Protein AF-A0A0F2PRA9-F1 (afdb_monomer)

Foldseek 3Di:
DPPPVVVVLVVDDPQVVQQPDDDSEDEDDDDDEDLPDDPDPPHDYHDDCPPPVVQVVLPDAQNCLQVLQVVVVVDSHFYEGEDNPQAVVSQSVSCVVVSGVHYDDPQNCLQPVCRVVCVSVVNNVPRRTAPPPCQQVCVVVVHPFGHGPNCRVSPDPD

Secondary structure (DSSP, 8-state):
----HHHHHTTSPPHHHHSTTS---EE----EE-SS--SSTTPPEE---TT-HHHHHHTSSSTTHHHHHHHHTT-SS-EEE-SS--SHHHHHHHHHTTS-SEE--HHHHHH-TTHHHHHHTT-GGG--------TT-HHHHT-SS---SS-GGG----

Radius of gyration: 17.42 Å; Cα contacts (8 Å, |Δi|>4): 206; chains: 1; bounding box: 39×42×47 Å

Structure (mmCIF, N/CA/C/O backbone):
data_AF-A0A0F2PRA9-F1
#
_entry.id   AF-A0A0F2PRA9-F1
#
loop_
_atom_site.group_PDB
_atom_site.id
_atom_site.type_symbol
_atom_site.label_atom_id
_atom_site.label_alt_id
_atom_site.label_comp_id
_atom_site.label_asym_id
_atom_site.label_entity_id
_atom_site.label_seq_id
_atom_site.pdbx_PDB_ins_code
_atom_site.Cartn_x
_atom_site.Cartn_y
_atom_site.Cartn_z
_atom_site.occupancy
_atom_site.B_iso_or_equiv
_atom_site.auth_seq_id
_atom_site.auth_comp_id
_atom_site.auth_asym_id
_atom_site.auth_atom_id
_atom_site.pdbx_PDB_model_num
ATOM 1 N N . MET A 1 1 ? 12.052 9.088 23.852 1.00 40.69 1 MET A N 1
ATOM 2 C CA . MET A 1 1 ? 11.730 7.746 23.321 1.00 40.69 1 MET A CA 1
ATOM 3 C C . MET A 1 1 ? 10.346 7.819 22.708 1.00 40.69 1 MET A C 1
ATOM 5 O O . MET A 1 1 ? 9.426 8.188 23.426 1.00 40.69 1 MET A O 1
ATOM 9 N N . ARG A 1 2 ? 10.198 7.575 21.400 1.00 43.38 2 ARG A N 1
ATOM 10 C CA . ARG A 1 2 ? 8.864 7.426 20.796 1.00 43.38 2 ARG A CA 1
ATOM 11 C C . ARG A 1 2 ? 8.276 6.102 21.315 1.00 43.38 2 ARG A C 1
ATOM 13 O O . ARG A 1 2 ? 9.038 5.135 21.369 1.00 43.38 2 ARG A O 1
ATOM 20 N N . PRO A 1 3 ? 7.006 6.039 21.741 1.00 49.03 3 PRO A N 1
ATOM 21 C CA . PRO A 1 3 ? 6.374 4.761 22.042 1.00 49.03 3 PRO A CA 1
ATOM 22 C C . PRO A 1 3 ? 6.442 3.869 20.795 1.00 49.03 3 PRO A C 1
ATOM 24 O O . PRO A 1 3 ? 6.212 4.339 19.682 1.00 49.03 3 PRO A O 1
ATOM 27 N N . ASN A 1 4 ? 6.843 2.608 20.970 1.00 52.94 4 ASN A N 1
ATOM 28 C CA . ASN A 1 4 ? 6.998 1.666 19.866 1.00 52.94 4 ASN A CA 1
ATOM 29 C C . ASN A 1 4 ? 5.610 1.182 19.412 1.00 52.94 4 ASN A C 1
ATOM 31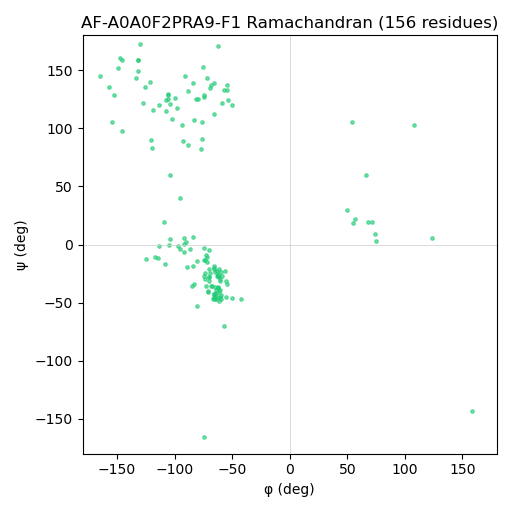 O O . ASN A 1 4 ? 5.085 0.202 19.943 1.00 52.94 4 ASN A O 1
ATOM 35 N N . LEU A 1 5 ? 5.020 1.897 18.450 1.00 54.09 5 LEU A N 1
ATOM 36 C CA . LEU A 1 5 ? 3.711 1.622 17.843 1.00 54.09 5 LEU A CA 1
ATOM 37 C C . LEU A 1 5 ? 3.607 0.213 17.238 1.00 54.09 5 LEU A C 1
ATOM 39 O O . LEU A 1 5 ? 2.508 -0.330 17.179 1.00 54.09 5 LEU A O 1
ATOM 43 N N . LEU A 1 6 ? 4.726 -0.433 16.878 1.00 53.47 6 LEU A N 1
ATOM 44 C CA . LEU A 1 6 ? 4.720 -1.832 16.431 1.00 53.47 6 LEU A CA 1
ATOM 45 C C . LEU A 1 6 ? 4.219 -2.775 17.532 1.00 53.47 6 LEU A C 1
ATOM 47 O O . LEU A 1 6 ? 3.486 -3.720 17.259 1.00 53.47 6 LEU A O 1
ATOM 51 N N . THR A 1 7 ? 4.556 -2.496 18.791 1.00 55.19 7 THR A N 1
ATOM 52 C CA . THR A 1 7 ? 4.075 -3.283 19.938 1.00 55.19 7 THR A CA 1
ATOM 53 C C . THR A 1 7 ? 2.571 -3.108 20.170 1.00 55.19 7 THR A C 1
ATOM 55 O O . THR A 1 7 ? 1.899 -4.073 20.519 1.00 55.19 7 THR A O 1
ATOM 58 N N . GLU A 1 8 ? 2.025 -1.908 19.936 1.00 55.78 8 GLU A N 1
ATOM 59 C CA . GLU A 1 8 ? 0.572 -1.655 19.972 1.00 55.78 8 GLU A CA 1
ATOM 60 C C . GLU A 1 8 ? -0.157 -2.214 18.742 1.00 55.78 8 GLU A C 1
ATOM 62 O O . GLU A 1 8 ? -1.330 -2.571 18.813 1.00 55.78 8 GLU A O 1
ATOM 67 N N . PHE A 1 9 ? 0.521 -2.327 17.600 1.00 56.88 9 PHE A N 1
ATOM 68 C CA . PHE A 1 9 ? -0.047 -2.943 16.407 1.00 56.88 9 PHE A CA 1
ATOM 69 C C . PHE A 1 9 ? -0.338 -4.433 16.631 1.00 56.88 9 PHE A C 1
ATOM 71 O O . PHE A 1 9 ? -1.423 -4.903 16.291 1.00 56.88 9 PHE A O 1
ATOM 78 N N . PHE A 1 10 ? 0.583 -5.166 17.267 1.00 54.91 10 PHE A N 1
ATOM 79 C CA . PHE A 1 10 ? 0.404 -6.595 17.560 1.00 54.91 10 PHE A CA 1
ATOM 80 C C . PHE A 1 10 ? -0.630 -6.900 18.657 1.00 54.91 10 PHE A C 1
ATOM 82 O O . PHE A 1 10 ? -0.999 -8.061 18.817 1.00 54.91 10 PHE A O 1
ATOM 89 N N . SER A 1 11 ? -1.113 -5.902 19.407 1.00 57.31 11 SER A N 1
ATOM 90 C CA . SER A 1 11 ? -2.146 -6.094 20.437 1.00 57.31 11 SER A CA 1
ATOM 91 C C . SER A 1 11 ? -3.580 -5.898 19.926 1.00 57.31 11 SER A C 1
ATOM 93 O O . SER A 1 11 ? -4.534 -6.175 20.655 1.00 57.31 11 SER A O 1
ATOM 95 N N . ARG A 1 12 ? -3.759 -5.448 18.675 1.00 61.31 12 ARG A N 1
ATOM 96 C CA . ARG A 1 12 ? -5.074 -5.323 18.031 1.00 61.31 12 ARG A CA 1
ATOM 97 C C . ARG A 1 12 ? -5.624 -6.691 17.608 1.00 61.31 12 ARG A C 1
ATOM 99 O O . ARG A 1 12 ? -4.840 -7.592 17.306 1.00 61.31 12 ARG A O 1
ATOM 106 N N . PRO A 1 13 ? -6.960 -6.861 17.534 1.00 64.38 13 PRO A N 1
ATOM 107 C CA . PRO A 1 13 ? -7.548 -8.059 16.948 1.00 64.38 13 PRO A CA 1
ATOM 108 C C . PRO A 1 13 ? -6.975 -8.269 15.543 1.00 64.38 13 PRO A C 1
ATOM 110 O O . PRO A 1 13 ? -7.020 -7.365 14.708 1.00 64.38 13 PRO A O 1
ATOM 113 N N . GLY A 1 14 ? -6.397 -9.446 15.292 1.00 65.50 14 GLY A N 1
ATOM 114 C CA . GLY A 1 14 ? -5.911 -9.808 13.962 1.00 65.50 14 GLY A CA 1
ATOM 115 C C . GLY A 1 14 ? -7.053 -9.863 12.944 1.00 65.50 14 GLY A C 1
ATOM 116 O O . GLY A 1 14 ? -8.226 -9.836 13.313 1.00 65.50 14 GLY A O 1
ATOM 117 N N . TYR A 1 15 ? -6.714 -10.003 11.658 1.00 60.50 15 TYR A N 1
ATOM 118 C CA . TYR A 1 15 ? -7.679 -10.062 10.548 1.00 60.50 15 TYR A CA 1
ATOM 119 C C . TYR A 1 15 ? -8.922 -10.918 10.846 1.00 60.50 15 TYR A C 1
ATOM 121 O O . TYR A 1 15 ? -10.044 -10.465 10.644 1.00 60.50 15 TYR A O 1
ATOM 129 N N . MET A 1 16 ? -8.723 -12.119 11.395 1.00 59.78 16 MET A N 1
ATOM 130 C CA . MET A 1 16 ? -9.816 -13.047 11.699 1.00 59.78 16 MET A CA 1
ATOM 131 C C . MET A 1 16 ? -10.807 -12.498 12.733 1.00 59.78 16 MET A C 1
ATOM 133 O O . MET A 1 16 ? -12.001 -12.701 12.569 1.00 59.78 16 MET A O 1
ATOM 137 N N . GLY A 1 17 ? -10.337 -11.767 13.750 1.00 67.38 17 GLY A N 1
ATOM 138 C CA . GLY A 1 17 ? -11.218 -11.142 14.743 1.00 67.38 17 GLY A CA 1
ATOM 139 C C . GLY A 1 17 ? -11.963 -9.923 14.197 1.00 67.38 17 GLY A C 1
ATOM 140 O O . GLY A 1 17 ? -13.033 -9.582 14.682 1.00 67.38 17 GLY A O 1
ATOM 141 N N . LEU A 1 18 ? -11.420 -9.279 13.164 1.00 63.59 18 LEU A N 1
ATOM 142 C CA . LEU A 1 18 ? -12.056 -8.144 12.501 1.00 63.59 18 LEU A CA 1
ATOM 143 C C . LEU A 1 18 ? -13.088 -8.573 11.434 1.00 63.59 18 LEU A C 1
ATOM 145 O O . LEU A 1 18 ? -13.923 -7.764 11.039 1.00 63.59 18 LEU A O 1
ATOM 149 N N . ALA A 1 19 ? -13.039 -9.824 10.965 1.00 54.53 19 ALA A N 1
ATOM 150 C CA . ALA A 1 19 ? -13.882 -10.359 9.889 1.00 54.53 19 ALA A CA 1
ATOM 151 C C . ALA A 1 19 ? -15.130 -11.134 10.373 1.00 54.53 19 ALA A C 1
ATOM 153 O O . ALA A 1 19 ? -15.908 -11.618 9.546 1.00 54.53 19 ALA A O 1
ATOM 154 N N . GLU A 1 20 ? -15.343 -11.279 11.685 1.00 59.00 20 GLU A N 1
ATOM 155 C CA . GLU A 1 20 ? -16.516 -11.974 12.231 1.00 59.00 20 GLU A CA 1
ATOM 156 C C . GLU A 1 20 ? -17.816 -11.208 11.907 1.00 59.00 20 GLU A C 1
ATOM 158 O O . GLU A 1 20 ? -18.057 -10.124 12.429 1.00 59.00 20 GLU A O 1
ATOM 163 N N . GLY A 1 21 ? -18.676 -11.779 11.048 1.00 54.59 21 GLY A N 1
ATOM 164 C CA . GLY A 1 21 ? -20.037 -11.269 10.803 1.00 54.59 21 GLY A CA 1
ATOM 165 C C . GLY A 1 21 ? -20.418 -10.920 9.356 1.00 54.59 21 GLY A C 1
ATOM 166 O O . GLY A 1 21 ? -21.520 -10.415 9.146 1.00 54.59 21 GLY A O 1
ATOM 167 N N . GLY A 1 22 ? -19.581 -11.185 8.344 1.00 58.78 22 GLY A N 1
ATOM 168 C CA . GLY A 1 22 ? -19.950 -10.930 6.941 1.00 58.78 22 GLY A CA 1
ATOM 169 C C . GLY A 1 22 ? -18.764 -10.783 5.988 1.00 58.78 22 GLY A C 1
ATOM 170 O O . GLY A 1 22 ? -17.775 -11.498 6.119 1.00 58.78 22 GLY A O 1
ATOM 171 N N . CYS A 1 23 ? -18.866 -9.886 4.994 1.00 49.06 23 CYS A N 1
ATOM 172 C CA . CYS A 1 23 ? -17.777 -9.611 4.046 1.00 49.06 23 CYS A CA 1
ATOM 173 C C . CYS A 1 23 ? -16.462 -9.336 4.793 1.00 49.06 23 CYS A C 1
ATOM 175 O O . CYS A 1 23 ? -16.381 -8.393 5.563 1.00 49.06 23 CYS A O 1
ATOM 177 N N . GLY A 1 24 ? -15.416 -10.127 4.557 1.00 59.50 24 GLY A N 1
ATOM 178 C CA . GLY A 1 24 ? -14.214 -10.064 5.395 1.00 59.50 24 GLY A CA 1
ATOM 179 C C . GLY A 1 24 ? -13.358 -8.797 5.243 1.00 59.50 24 GLY A C 1
ATOM 180 O O . GLY A 1 24 ? -12.550 -8.522 6.126 1.00 59.50 24 GLY A O 1
ATOM 181 N N . THR A 1 25 ? -13.459 -8.036 4.138 1.00 61.53 25 THR A N 1
ATOM 182 C CA . THR A 1 25 ? -12.673 -6.800 3.886 1.00 61.53 25 THR A CA 1
ATOM 183 C C . THR A 1 25 ? -13.256 -5.953 2.752 1.00 61.53 25 THR A C 1
ATOM 185 O O . THR A 1 25 ? -13.694 -6.498 1.739 1.00 61.53 25 THR A O 1
ATOM 188 N N . ILE A 1 26 ? -13.168 -4.624 2.874 1.00 63.59 26 ILE A N 1
ATOM 189 C CA . ILE A 1 26 ? -13.349 -3.669 1.769 1.00 63.59 26 ILE A CA 1
ATOM 190 C C . ILE A 1 26 ? -11.982 -3.108 1.349 1.00 63.59 26 ILE A C 1
ATOM 192 O O . ILE A 1 26 ? -11.250 -2.551 2.169 1.00 63.59 26 ILE A O 1
ATOM 196 N N . ILE A 1 27 ? -11.654 -3.232 0.058 1.00 65.06 27 ILE A N 1
ATOM 197 C CA . ILE A 1 27 ? -10.458 -2.645 -0.570 1.00 65.06 27 ILE A CA 1
ATOM 198 C C . ILE A 1 27 ? -10.918 -1.573 -1.557 1.00 65.06 27 ILE A C 1
ATOM 200 O O . ILE A 1 27 ? -11.648 -1.867 -2.503 1.00 65.06 27 ILE A O 1
ATOM 204 N N . THR A 1 28 ? -10.489 -0.329 -1.355 1.00 62.84 28 THR A N 1
ATOM 205 C CA . THR A 1 28 ? -10.868 0.798 -2.218 1.00 62.84 28 THR A CA 1
ATOM 206 C C . THR A 1 28 ? -9.811 1.000 -3.303 1.00 62.84 28 THR A C 1
ATOM 208 O O . THR A 1 28 ? -8.718 1.494 -3.045 1.00 62.84 28 THR A O 1
ATOM 211 N N . GLY A 1 29 ? -10.101 0.566 -4.533 1.00 63.97 29 GLY A N 1
ATOM 212 C CA . GLY A 1 29 ? -9.136 0.561 -5.636 1.00 63.97 29 GLY A CA 1
ATOM 213 C C . GLY A 1 29 ? -9.621 1.281 -6.896 1.00 63.97 29 GLY A C 1
ATOM 214 O O . GLY A 1 29 ? -10.733 1.047 -7.348 1.00 63.97 29 GLY A O 1
ATOM 215 N N . CYS A 1 30 ? -8.721 2.093 -7.460 1.00 58.00 30 CYS A N 1
ATOM 216 C CA . CYS A 1 30 ? -8.708 2.710 -8.794 1.00 58.00 30 CYS A CA 1
ATOM 217 C C . CYS A 1 30 ? -9.942 3.540 -9.214 1.00 58.00 30 CYS A C 1
ATOM 219 O O . CYS A 1 30 ? -10.960 3.011 -9.652 1.00 58.00 30 CYS A O 1
ATOM 221 N N . ALA A 1 31 ? -9.782 4.867 -9.211 1.00 51.69 31 ALA A N 1
ATOM 222 C CA . ALA A 1 31 ? -10.526 5.767 -10.091 1.00 51.69 31 ALA A CA 1
ATOM 223 C C . ALA A 1 31 ? -9.569 6.257 -11.187 1.00 51.69 31 ALA A C 1
ATOM 225 O O . ALA A 1 31 ? -8.466 6.711 -10.881 1.00 51.69 31 ALA A O 1
ATOM 226 N N . VAL A 1 32 ? -9.963 6.136 -12.454 1.00 48.78 32 VAL A N 1
ATOM 227 C CA . VAL A 1 32 ? -9.145 6.588 -13.588 1.00 48.78 32 VAL A CA 1
ATOM 228 C C . VAL A 1 32 ? -9.647 7.936 -14.071 1.00 48.78 32 VAL A C 1
ATOM 230 O O . VAL A 1 32 ? -10.833 8.088 -14.369 1.00 48.78 32 VAL A O 1
ATOM 233 N N . VAL A 1 33 ? -8.723 8.897 -14.137 1.00 52.09 33 VAL A N 1
ATOM 234 C CA . VAL A 1 33 ? -8.958 10.216 -14.722 1.00 52.09 33 VAL A CA 1
ATOM 235 C C . VAL A 1 33 ? -8.335 10.245 -16.105 1.00 52.09 33 VAL A C 1
ATOM 237 O O . VAL A 1 33 ? -7.111 10.235 -16.231 1.00 52.09 33 VAL A O 1
ATOM 240 N N . SER A 1 34 ? -9.161 10.225 -17.142 1.00 51.00 34 SER A N 1
ATOM 241 C CA . SER A 1 34 ? -8.700 10.306 -18.525 1.00 51.00 34 SER A CA 1
ATOM 242 C C . SER A 1 34 ? -9.822 10.827 -19.418 1.00 51.00 34 SER A C 1
ATOM 244 O O . SER A 1 34 ? -10.945 10.329 -19.299 1.00 51.00 34 SER A O 1
ATOM 246 N N . PRO A 1 35 ? -9.532 11.772 -20.328 1.00 46.28 35 PRO A N 1
ATOM 247 C CA . PRO A 1 35 ? -10.516 12.233 -21.303 1.00 46.28 35 PRO A CA 1
ATOM 248 C C . PRO A 1 35 ? -10.828 11.158 -22.357 1.00 46.28 35 PRO A C 1
ATOM 250 O O . PRO A 1 35 ? -11.944 11.090 -22.866 1.00 46.28 35 PRO A O 1
ATOM 253 N N . ASP A 1 36 ? -9.867 10.270 -22.641 1.00 56.38 36 ASP A N 1
ATOM 254 C CA . ASP A 1 36 ? -9.901 9.445 -23.854 1.00 56.38 36 ASP A CA 1
ATOM 255 C C . ASP A 1 36 ? -9.814 7.936 -23.579 1.00 56.38 36 ASP A C 1
ATOM 257 O O . ASP A 1 36 ? -10.041 7.127 -24.481 1.00 56.38 36 ASP A O 1
ATOM 261 N N . THR A 1 37 ? -9.467 7.520 -22.354 1.00 47.81 37 THR A N 1
ATOM 262 C CA . THR A 1 37 ? -9.210 6.105 -22.041 1.00 47.81 37 THR A CA 1
ATOM 263 C C . THR A 1 37 ? -10.109 5.547 -20.949 1.00 47.81 37 THR A C 1
ATOM 265 O O . THR A 1 37 ? -10.397 6.168 -19.928 1.00 47.81 37 THR A O 1
ATOM 268 N N . VAL A 1 38 ? -10.532 4.303 -21.169 1.00 53.06 38 VAL A N 1
ATOM 269 C CA . VAL A 1 38 ? -11.271 3.487 -20.210 1.00 53.06 38 VAL A CA 1
ATOM 270 C C . VAL A 1 38 ? -10.307 2.428 -19.707 1.00 53.06 38 VAL A C 1
ATOM 272 O O . VAL A 1 38 ? -9.859 1.597 -20.490 1.00 53.06 38 VAL A O 1
ATOM 275 N N . ALA A 1 39 ? -9.967 2.455 -18.418 1.00 56.28 39 ALA A N 1
ATOM 276 C CA . ALA A 1 39 ? -9.085 1.429 -17.865 1.00 56.28 39 ALA A CA 1
ATOM 277 C C . ALA A 1 39 ? -9.784 0.070 -17.720 1.00 56.28 39 ALA A C 1
ATOM 279 O O . ALA A 1 39 ? -9.154 -0.957 -17.947 1.00 56.28 39 ALA A O 1
ATOM 280 N N . PHE A 1 40 ? -11.081 0.061 -17.384 1.00 59.41 40 PHE A N 1
ATOM 281 C CA . PHE A 1 40 ? -11.879 -1.155 -17.205 1.00 59.41 40 PHE A CA 1
ATOM 282 C C . PHE A 1 40 ? -13.350 -0.917 -17.564 1.00 59.41 40 PHE A C 1
ATOM 284 O O . PHE A 1 40 ? -13.869 0.191 -17.394 1.00 59.41 40 PHE A O 1
ATOM 291 N N . ASP A 1 41 ? -14.042 -1.968 -18.001 1.00 46.06 41 ASP A N 1
ATOM 292 C CA . ASP A 1 41 ? -15.489 -1.920 -18.202 1.00 46.06 41 ASP A CA 1
ATOM 293 C C . ASP A 1 41 ? -16.207 -1.804 -16.838 1.00 46.06 41 ASP A C 1
ATOM 295 O O . ASP A 1 41 ? -15.831 -2.472 -15.876 1.00 46.06 41 ASP A O 1
ATOM 299 N N . ARG A 1 42 ? -17.231 -0.941 -16.737 1.00 45.97 42 ARG A N 1
ATOM 300 C CA . ARG A 1 42 ? -18.004 -0.635 -15.502 1.00 45.97 42 ARG A CA 1
ATOM 301 C C . ARG A 1 42 ? -17.290 0.120 -14.359 1.00 45.97 42 ARG A C 1
ATOM 303 O O . ARG A 1 42 ? -17.800 0.123 -13.240 1.00 45.97 42 ARG A O 1
ATOM 310 N N . VAL A 1 43 ? -16.174 0.810 -14.606 1.00 51.81 43 VAL A N 1
ATOM 311 C CA . VAL A 1 43 ? -15.559 1.725 -13.614 1.00 51.81 43 VAL A CA 1
ATOM 312 C C . VAL A 1 43 ? -16.084 3.160 -13.768 1.00 51.81 43 VAL A C 1
ATOM 314 O O . VAL A 1 43 ? -16.366 3.615 -14.878 1.00 51.81 43 VAL A O 1
ATOM 317 N N . MET A 1 44 ? -16.227 3.877 -12.645 1.00 42.72 44 MET A N 1
ATOM 318 C CA . MET A 1 44 ? -16.608 5.295 -12.615 1.00 42.72 44 MET A CA 1
ATOM 319 C C . MET A 1 44 ? -15.588 6.140 -13.392 1.00 42.72 44 MET A C 1
ATOM 321 O O . MET A 1 44 ? -14.400 6.137 -13.067 1.00 42.72 44 MET A O 1
ATOM 325 N N . ARG A 1 45 ? -16.060 6.860 -14.418 1.00 54.06 45 ARG A N 1
ATOM 326 C CA . ARG A 1 45 ? -15.227 7.711 -15.279 1.00 54.06 45 ARG A CA 1
ATOM 327 C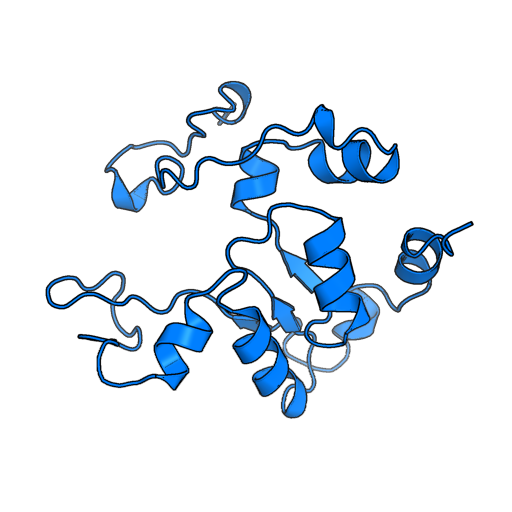 C . ARG A 1 45 ? -15.114 9.117 -14.709 1.00 54.06 45 ARG A C 1
ATOM 329 O O . ARG A 1 45 ? -16.130 9.736 -14.400 1.00 54.06 45 ARG A O 1
ATOM 336 N N . ILE A 1 46 ? -13.892 9.630 -14.640 1.00 53.06 46 ILE A N 1
ATOM 337 C CA . ILE A 1 46 ? -13.621 11.035 -14.348 1.00 53.06 46 ILE A CA 1
ATOM 338 C C . ILE A 1 46 ? -12.894 11.619 -15.567 1.00 53.06 46 ILE A C 1
ATOM 340 O O . ILE A 1 46 ? -11.803 11.184 -15.908 1.00 53.06 46 ILE A O 1
ATOM 344 N N . ASP A 1 47 ? -13.520 12.578 -16.245 1.00 46.47 47 ASP A N 1
ATOM 345 C CA . ASP A 1 47 ? -13.044 13.141 -17.520 1.00 46.47 47 ASP A CA 1
ATOM 346 C C . ASP A 1 47 ? -11.932 14.190 -17.293 1.00 46.47 47 ASP A C 1
ATOM 348 O O . ASP A 1 47 ? -10.811 14.084 -17.791 1.00 46.47 47 ASP A O 1
ATOM 352 N N . ASN A 1 48 ? -12.205 15.179 -16.432 1.00 50.38 48 ASN A N 1
ATOM 353 C CA . ASN A 1 48 ? -11.267 16.243 -16.085 1.00 50.38 48 ASN A CA 1
ATOM 354 C C . ASN A 1 48 ? -11.545 16.794 -14.676 1.00 50.38 48 ASN A C 1
ATOM 356 O O . ASN A 1 48 ? -12.670 17.190 -14.372 1.00 50.38 48 ASN A O 1
ATOM 360 N N . ASP A 1 49 ? -10.524 16.860 -13.822 1.00 54.62 49 ASP A N 1
ATOM 361 C CA . ASP A 1 49 ? -10.649 17.270 -12.418 1.00 54.62 49 ASP A CA 1
ATOM 362 C C . ASP A 1 49 ? -10.357 18.761 -12.168 1.00 54.62 49 ASP A C 1
ATOM 364 O O . ASP A 1 49 ? -10.551 19.250 -11.052 1.00 54.62 49 ASP A O 1
ATOM 368 N N . ARG A 1 50 ? -9.955 19.523 -13.200 1.00 46.44 50 ARG A N 1
ATOM 369 C CA . ARG A 1 50 ? -9.486 20.919 -13.062 1.00 46.44 50 ARG A CA 1
ATOM 370 C C . ARG A 1 50 ? -10.520 21.874 -12.453 1.00 46.44 50 ARG A C 1
ATOM 372 O O . ARG A 1 50 ? -10.146 22.909 -11.910 1.00 46.44 50 ARG A O 1
ATOM 379 N N . PHE A 1 51 ? -11.806 21.540 -12.564 1.00 49.53 51 PHE A N 1
ATOM 380 C CA . PHE A 1 51 ? -12.930 22.330 -12.046 1.00 49.53 51 PHE A CA 1
ATOM 381 C C . PHE A 1 51 ? -13.545 21.746 -10.769 1.00 49.53 51 PHE A C 1
ATOM 383 O O . PHE A 1 51 ? -14.538 22.272 -10.272 1.00 49.53 51 PHE A O 1
ATOM 390 N N . ILE A 1 52 ? -12.959 20.680 -10.218 1.00 51.34 52 ILE A N 1
ATOM 391 C CA . ILE A 1 52 ? -13.416 20.027 -8.992 1.00 51.34 52 ILE A CA 1
ATOM 392 C C . ILE A 1 52 ? -12.268 20.118 -7.977 1.00 51.34 52 ILE A C 1
ATOM 394 O O . ILE A 1 52 ? -11.492 19.177 -7.829 1.00 51.34 52 ILE A O 1
ATOM 398 N N . PRO A 1 53 ? -12.117 21.239 -7.244 1.00 52.94 53 PRO A N 1
ATOM 399 C CA . PRO A 1 53 ? -11.009 21.422 -6.300 1.00 52.94 53 PRO A CA 1
ATOM 400 C C . PRO A 1 53 ? -10.907 20.304 -5.252 1.00 52.94 53 PRO A C 1
ATOM 402 O O . PRO A 1 53 ? -9.810 19.940 -4.834 1.00 52.94 53 PRO A O 1
ATOM 405 N N . GLY A 1 54 ? -12.049 19.723 -4.863 1.00 51.69 54 GLY A N 1
ATOM 406 C CA . GLY A 1 54 ? -12.103 18.569 -3.963 1.00 51.69 54 GLY A CA 1
ATOM 407 C C . GLY A 1 54 ? -11.434 17.317 -4.532 1.00 51.69 54 GLY A C 1
ATOM 408 O O . GLY A 1 54 ? -10.900 16.521 -3.773 1.00 51.69 54 GLY A O 1
ATOM 409 N N . LEU A 1 55 ? -11.387 17.176 -5.854 1.00 50.41 55 LEU A N 1
ATOM 410 C CA . LEU A 1 55 ? -10.794 16.040 -6.542 1.00 50.41 55 LEU A CA 1
ATOM 411 C C . LEU A 1 55 ? -9.273 16.188 -6.697 1.00 50.41 55 LEU A C 1
ATOM 413 O O . LEU A 1 55 ? -8.541 15.235 -6.469 1.00 50.41 55 LEU A O 1
ATOM 417 N N . LYS A 1 56 ? -8.768 17.412 -6.888 1.00 52.84 56 LYS A N 1
ATOM 418 C CA . LYS A 1 56 ? -7.328 17.703 -6.768 1.00 52.84 56 LYS A CA 1
ATOM 419 C C . LYS A 1 56 ? -6.785 17.389 -5.364 1.00 52.84 56 LYS A C 1
ATOM 421 O O . LYS A 1 56 ? -5.637 16.985 -5.214 1.00 52.84 56 LYS A O 1
ATOM 426 N N . ARG A 1 57 ? -7.626 17.542 -4.331 1.00 49.81 57 ARG A N 1
ATOM 427 C CA . ARG A 1 57 ? -7.326 17.144 -2.943 1.00 49.81 57 ARG A CA 1
ATOM 428 C C . ARG A 1 57 ? -7.286 15.619 -2.764 1.00 49.81 57 ARG A C 1
ATOM 430 O O . ARG A 1 57 ? -6.558 15.148 -1.902 1.00 49.81 57 ARG A O 1
ATOM 437 N N . LEU A 1 58 ? -8.026 14.879 -3.594 1.00 46.78 58 LEU A N 1
ATOM 438 C CA . LEU A 1 58 ? -8.023 13.413 -3.659 1.00 46.78 58 LEU A CA 1
ATOM 439 C C . LEU A 1 58 ? -6.844 12.843 -4.470 1.00 46.78 58 LEU A C 1
ATOM 441 O O . LEU A 1 58 ? -6.571 11.660 -4.355 1.00 46.78 58 LEU A O 1
ATOM 445 N N . PHE A 1 59 ? -6.128 13.650 -5.260 1.00 51.84 59 PHE A N 1
ATOM 446 C CA . PHE A 1 59 ? -4.966 13.218 -6.059 1.00 51.84 59 PHE A CA 1
ATOM 447 C C . PHE A 1 59 ? -3.616 13.748 -5.539 1.00 51.84 59 PHE A C 1
ATOM 449 O O . PHE A 1 59 ? -2.637 13.789 -6.283 1.00 51.84 59 PHE A O 1
ATOM 456 N N . GLY A 1 60 ? -3.555 14.167 -4.269 1.00 60.81 60 GLY A N 1
ATOM 457 C CA . GLY A 1 60 ? -2.290 14.441 -3.576 1.00 60.81 60 GLY A CA 1
ATOM 458 C C . GLY A 1 60 ? -1.544 13.159 -3.183 1.00 60.81 60 GLY A C 1
ATOM 459 O O . GLY A 1 60 ? -1.884 12.061 -3.632 1.00 60.81 60 GLY A O 1
ATOM 460 N N . ASP A 1 61 ? -0.549 13.282 -2.303 1.00 63.41 61 ASP A N 1
ATOM 461 C CA . ASP A 1 61 ? 0.058 12.112 -1.662 1.00 63.41 61 ASP A CA 1
ATOM 462 C C . ASP A 1 61 ? -1.043 11.277 -0.980 1.00 63.41 61 ASP A C 1
ATOM 464 O O . ASP A 1 61 ? -1.881 11.823 -0.261 1.00 63.41 61 ASP A O 1
ATOM 468 N N . LEU A 1 62 ? -1.030 9.953 -1.186 1.00 71.38 62 LEU A N 1
ATOM 469 C CA . LEU A 1 62 ? -1.980 8.996 -0.590 1.00 71.38 62 LEU A CA 1
ATOM 470 C C . LEU A 1 62 ? -3.451 9.145 -1.062 1.00 71.38 62 LEU A C 1
ATOM 472 O O . LEU A 1 62 ? -4.363 9.316 -0.245 1.00 71.38 62 LEU A O 1
ATOM 476 N N . PRO A 1 63 ? -3.729 9.000 -2.369 1.00 71.69 63 PRO A N 1
ATOM 477 C CA . PRO A 1 63 ? -4.975 9.454 -2.996 1.00 71.69 63 PRO A CA 1
ATOM 478 C C . PRO A 1 63 ? -6.267 8.779 -2.503 1.00 71.69 63 PRO A C 1
ATOM 480 O O . PRO A 1 63 ? -7.357 9.333 -2.630 1.00 71.69 63 PRO A O 1
ATOM 483 N N . HIS A 1 64 ? -6.192 7.575 -1.931 1.00 80.69 64 HIS A N 1
ATOM 484 C CA . HIS A 1 64 ? -7.395 6.839 -1.516 1.00 80.69 64 HIS A CA 1
ATOM 485 C C . HIS A 1 64 ? -7.628 6.832 -0.006 1.00 80.69 64 HIS A C 1
ATOM 487 O O . HIS A 1 64 ? -8.614 6.257 0.453 1.00 80.69 64 HIS A O 1
ATOM 493 N N . VAL A 1 65 ? -6.753 7.463 0.781 1.00 84.19 65 VAL A N 1
ATOM 494 C CA . VAL A 1 65 ? -6.834 7.408 2.246 1.00 84.19 65 VAL A CA 1
ATOM 495 C C . VAL A 1 65 ? -8.096 8.089 2.771 1.00 84.19 65 VAL A C 1
ATOM 497 O O . VAL A 1 65 ? -8.771 7.536 3.637 1.00 84.19 65 VAL A O 1
ATOM 500 N N . ASP A 1 66 ? -8.468 9.246 2.227 1.00 82.38 66 ASP A N 1
ATOM 501 C CA . ASP A 1 66 ? -9.684 9.945 2.661 1.00 82.38 66 ASP A CA 1
ATOM 502 C C . ASP A 1 66 ? -10.963 9.246 2.164 1.00 82.38 66 ASP A C 1
ATOM 504 O O . ASP A 1 66 ? -11.979 9.247 2.858 1.00 82.38 66 ASP A O 1
ATOM 508 N N . ILE A 1 67 ? -10.900 8.568 1.012 1.00 79.38 67 ILE A N 1
ATOM 509 C CA . ILE A 1 67 ? -11.995 7.723 0.509 1.00 79.38 67 ILE A CA 1
ATOM 510 C C . ILE A 1 67 ? -12.206 6.527 1.444 1.00 79.38 67 ILE A C 1
ATOM 512 O O . ILE A 1 67 ? -13.337 6.226 1.825 1.00 79.38 67 ILE A O 1
ATOM 516 N N . ALA A 1 68 ? -11.117 5.860 1.843 1.00 82.12 68 ALA A N 1
ATOM 517 C CA . ALA A 1 68 ? -11.157 4.769 2.811 1.00 82.12 68 ALA A CA 1
ATOM 518 C C . ALA A 1 68 ? -11.737 5.240 4.156 1.00 82.12 68 ALA A C 1
ATOM 520 O O . ALA A 1 68 ? -12.615 4.575 4.707 1.00 82.12 68 ALA A O 1
ATOM 521 N N . ALA A 1 69 ? -11.321 6.418 4.630 1.00 85.12 69 ALA A 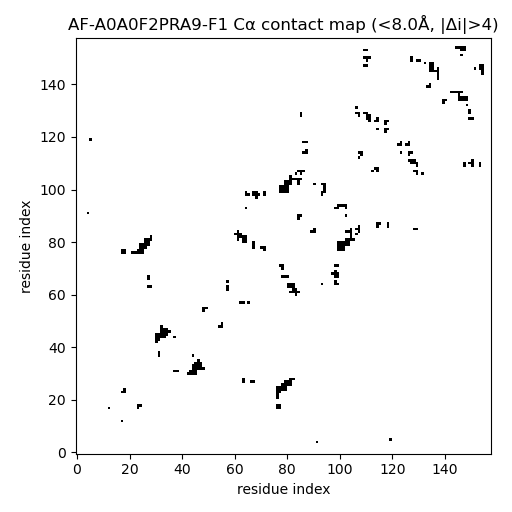N 1
ATOM 522 C CA . ALA A 1 69 ? -11.819 7.001 5.872 1.00 85.12 69 ALA A CA 1
ATOM 523 C C . ALA A 1 69 ? -13.328 7.282 5.833 1.00 85.12 69 ALA A C 1
ATOM 525 O O . ALA A 1 69 ? -14.022 7.029 6.816 1.00 85.12 69 ALA A O 1
ATOM 526 N N . GLU A 1 70 ? -13.851 7.789 4.712 1.00 81.94 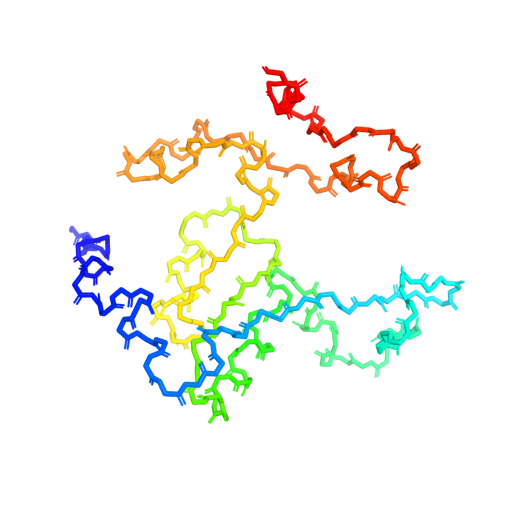70 GLU A N 1
ATOM 527 C CA . GLU A 1 70 ? -15.287 8.037 4.559 1.00 81.94 70 GLU A CA 1
ATOM 528 C C . GLU A 1 70 ? -16.084 6.730 4.547 1.00 81.94 70 GLU A C 1
ATOM 530 O O . GLU A 1 70 ? -17.064 6.599 5.277 1.00 81.94 70 GLU A O 1
ATOM 535 N N . LEU A 1 71 ? -15.636 5.733 3.779 1.00 76.00 71 LEU A N 1
ATOM 536 C CA . LEU A 1 71 ? -16.305 4.431 3.701 1.00 76.00 71 LEU A CA 1
ATOM 537 C C . LEU A 1 71 ? -16.319 3.707 5.045 1.00 76.00 71 LEU A C 1
ATOM 539 O O . LEU A 1 71 ? -17.327 3.101 5.406 1.00 76.00 71 LEU A O 1
ATOM 543 N N . LYS A 1 72 ? -15.238 3.822 5.819 1.00 83.31 72 LYS A N 1
ATOM 544 C CA . LYS A 1 72 ? -15.128 3.209 7.143 1.00 83.31 72 LYS A CA 1
ATOM 545 C C . LYS A 1 72 ? -16.206 3.673 8.124 1.00 83.31 72 LYS A C 1
ATOM 547 O O . LYS A 1 72 ? -16.593 2.902 8.991 1.00 83.31 72 LYS A O 1
ATOM 552 N N . LYS A 1 73 ? -16.754 4.885 7.966 1.00 84.25 73 LYS A N 1
ATOM 553 C CA . LYS A 1 73 ? -17.871 5.374 8.800 1.00 84.25 73 LYS A CA 1
ATOM 554 C C . LYS A 1 73 ? -19.141 4.532 8.652 1.00 84.25 73 LYS A C 1
ATOM 556 O O . LYS A 1 73 ? -19.964 4.518 9.562 1.00 84.25 73 LYS A O 1
ATOM 561 N N . TYR A 1 74 ? -19.302 3.866 7.510 1.00 80.31 74 TYR A N 1
ATOM 562 C CA . TYR A 1 74 ? -20.490 3.083 7.165 1.00 80.31 74 TYR A CA 1
ATOM 563 C C . TYR A 1 74 ? -20.195 1.583 7.044 1.00 80.31 74 TYR A C 1
ATOM 565 O O . TYR A 1 74 ? -21.122 0.781 6.946 1.00 80.31 74 TYR A O 1
ATOM 573 N N . ALA A 1 75 ? -18.920 1.194 7.028 1.00 75.00 75 ALA A N 1
ATOM 574 C CA . ALA A 1 75 ? -18.510 -0.193 6.911 1.00 75.00 75 ALA A CA 1
ATOM 575 C C . ALA A 1 75 ? -18.582 -0.894 8.272 1.00 75.00 75 ALA A C 1
ATOM 577 O O . ALA A 1 75 ? -17.939 -0.488 9.234 1.00 75.00 75 ALA A O 1
ATOM 578 N N . SER A 1 76 ? -19.310 -2.007 8.328 1.00 75.44 76 SER A N 1
ATOM 579 C CA . SER A 1 76 ? -19.274 -2.948 9.456 1.00 75.44 76 SER A CA 1
ATOM 580 C C . SER A 1 76 ? -18.126 -3.957 9.347 1.00 75.44 76 SER A C 1
ATOM 582 O O . SER A 1 76 ? -18.076 -4.919 10.105 1.00 75.44 76 SER A O 1
ATOM 584 N N . VAL A 1 77 ? -17.256 -3.780 8.354 1.00 77.38 77 VAL A N 1
ATOM 585 C CA . VAL A 1 77 ? -16.191 -4.707 7.981 1.00 77.38 77 VAL A CA 1
ATOM 586 C C . VAL A 1 77 ? -14.879 -3.940 7.831 1.00 77.38 77 VAL A C 1
ATOM 588 O O . VAL A 1 77 ? -14.912 -2.729 7.590 1.00 77.38 77 VAL A O 1
ATOM 591 N N . PRO A 1 78 ? -13.722 -4.610 7.925 1.00 80.38 78 PRO A N 1
ATOM 592 C CA . PRO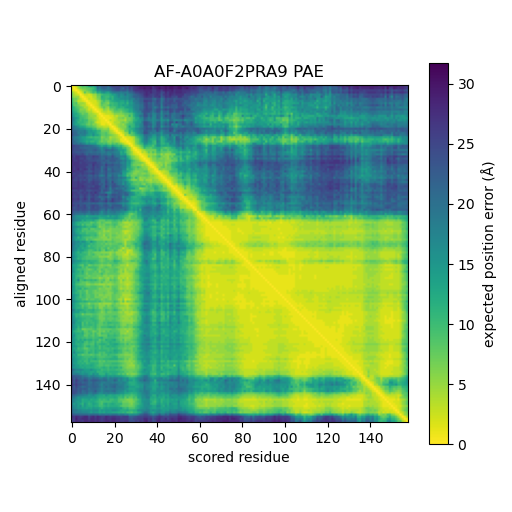 A 1 78 ? -12.433 -3.928 7.940 1.00 80.38 78 PRO A CA 1
ATOM 593 C C . PRO A 1 78 ? -12.144 -3.230 6.615 1.00 80.38 78 PRO A C 1
ATOM 595 O O . PRO A 1 78 ? -12.373 -3.794 5.539 1.00 80.38 78 PRO A O 1
ATOM 598 N N . VAL A 1 79 ? -11.595 -2.019 6.691 1.00 82.00 79 VAL A N 1
ATOM 599 C CA . VAL A 1 79 ? -11.245 -1.208 5.521 1.00 82.00 79 VAL A CA 1
ATOM 600 C C . VAL A 1 79 ? -9.732 -1.175 5.336 1.00 82.00 79 VAL A C 1
ATOM 602 O O . VAL A 1 79 ? -8.985 -0.765 6.226 1.00 82.00 79 VAL A O 1
ATOM 605 N N . CYS A 1 80 ? -9.277 -1.577 4.150 1.00 86.00 80 CYS A N 1
ATOM 606 C CA . CYS A 1 80 ? -7.875 -1.530 3.756 1.00 86.00 80 CYS A CA 1
ATOM 607 C C . CYS A 1 80 ? -7.626 -0.367 2.787 1.00 86.00 80 CYS A C 1
ATOM 609 O O . CYS A 1 80 ? -8.215 -0.319 1.704 1.00 86.00 80 CYS A O 1
ATOM 611 N N . ALA A 1 81 ? -6.739 0.558 3.162 1.00 89.56 81 ALA A N 1
ATOM 612 C CA . ALA A 1 81 ? -6.294 1.635 2.286 1.00 89.56 81 ALA A CA 1
ATOM 613 C C . ALA A 1 81 ? -5.154 1.171 1.367 1.00 89.56 81 ALA A C 1
ATOM 615 O O . ALA A 1 81 ? -4.217 0.490 1.785 1.00 89.56 81 ALA A O 1
ATOM 616 N N . VAL A 1 82 ? -5.212 1.598 0.108 1.00 87.31 82 VAL A N 1
ATOM 617 C CA . VAL A 1 82 ? -4.155 1.438 -0.903 1.00 87.31 82 VAL A CA 1
ATOM 618 C C . VAL A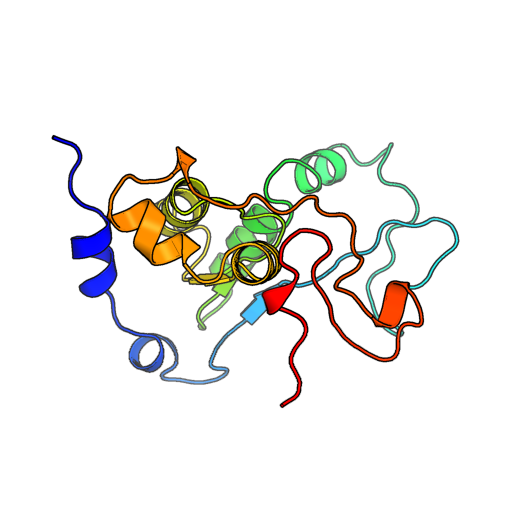 1 82 ? -3.877 2.786 -1.564 1.00 87.31 82 VAL A C 1
ATOM 620 O O . VAL A 1 82 ? -4.631 3.734 -1.387 1.00 87.31 82 VAL A O 1
ATOM 623 N N . GLY A 1 83 ? -2.842 2.868 -2.398 1.00 84.81 83 GLY A N 1
ATOM 624 C CA . GLY A 1 83 ? -2.568 4.054 -3.217 1.00 84.81 83 GLY A CA 1
ATOM 625 C C . GLY A 1 83 ? -1.358 4.830 -2.715 1.00 84.81 83 GLY A C 1
ATOM 626 O O . GLY A 1 83 ? -1.431 5.545 -1.725 1.00 84.81 83 GLY A O 1
ATOM 627 N N . SER A 1 84 ? -0.242 4.656 -3.422 1.00 86.25 84 SER A N 1
ATOM 628 C CA . SER A 1 84 ? 1.028 5.378 -3.227 1.00 86.25 84 SER A CA 1
ATOM 629 C C . SER A 1 84 ? 1.566 5.446 -1.787 1.00 86.25 84 SER A C 1
ATOM 631 O O . SER A 1 84 ? 2.289 6.372 -1.437 1.00 86.25 84 SER A O 1
ATOM 633 N N . VAL A 1 85 ? 1.277 4.439 -0.955 1.00 91.12 85 VAL A N 1
ATOM 634 C CA . VAL A 1 85 ? 1.919 4.289 0.359 1.00 91.12 85 VAL A CA 1
ATOM 635 C C . VAL A 1 85 ? 3.268 3.587 0.183 1.00 91.12 85 VAL A C 1
ATOM 637 O O . VAL A 1 85 ? 3.312 2.383 -0.083 1.00 91.12 85 VAL A O 1
ATOM 640 N N . PHE A 1 86 ? 4.365 4.335 0.328 1.00 91.44 86 PHE A N 1
ATOM 641 C CA . PHE A 1 86 ? 5.732 3.838 0.101 1.00 91.44 86 PHE A CA 1
ATOM 642 C C . PHE A 1 86 ? 6.617 3.772 1.345 1.00 91.44 86 PHE A C 1
ATOM 644 O O . PHE A 1 86 ? 7.760 3.340 1.237 1.00 91.44 86 PHE A O 1
ATOM 651 N N . THR A 1 87 ? 6.124 4.181 2.514 1.00 91.69 87 THR A N 1
ATOM 652 C CA . THR A 1 87 ? 6.881 4.122 3.772 1.00 91.69 87 THR A CA 1
ATOM 653 C C . THR A 1 87 ? 6.033 3.506 4.874 1.00 91.69 87 THR A C 1
ATOM 655 O O . THR A 1 87 ? 4.807 3.655 4.875 1.00 91.69 87 THR A O 1
ATOM 658 N N . LEU A 1 88 ? 6.682 2.821 5.823 1.00 92.25 88 LEU A N 1
ATOM 659 C CA . LEU A 1 88 ? 5.987 2.327 7.012 1.00 92.25 88 LEU A CA 1
ATOM 660 C C . LEU A 1 88 ? 5.467 3.478 7.869 1.00 92.25 88 LEU A C 1
ATOM 662 O O . LEU A 1 88 ? 4.351 3.391 8.352 1.00 92.25 88 LEU A O 1
ATOM 666 N N . GLU A 1 89 ? 6.207 4.581 7.970 1.00 91.69 89 GLU A N 1
ATOM 667 C CA . GLU A 1 89 ? 5.753 5.784 8.677 1.00 91.69 89 GLU A CA 1
ATOM 668 C C . GLU A 1 89 ? 4.409 6.303 8.136 1.00 91.69 89 GLU A C 1
ATOM 670 O O . GLU A 1 89 ? 3.493 6.588 8.907 1.00 91.69 89 GLU A O 1
ATOM 675 N N . ALA A 1 90 ? 4.246 6.373 6.808 1.00 91.69 90 ALA A N 1
ATOM 676 C CA . ALA A 1 90 ? 2.978 6.775 6.203 1.00 91.69 90 ALA A CA 1
ATOM 677 C C . ALA A 1 90 ? 1.870 5.747 6.476 1.00 91.69 90 ALA A C 1
ATOM 679 O O . ALA A 1 90 ? 0.746 6.128 6.805 1.00 91.69 90 ALA A O 1
ATOM 680 N N . ALA A 1 91 ? 2.177 4.449 6.374 1.00 92.56 91 ALA A N 1
ATOM 681 C CA . ALA A 1 91 ? 1.226 3.382 6.679 1.00 92.56 91 ALA A CA 1
ATOM 682 C C . ALA A 1 91 ? 0.751 3.435 8.144 1.00 92.56 91 ALA A C 1
ATOM 684 O O . ALA A 1 91 ? -0.450 3.374 8.414 1.00 92.56 91 ALA A O 1
ATOM 685 N N . GLU A 1 92 ? 1.679 3.622 9.083 1.00 91.50 92 GLU A N 1
ATOM 686 C CA . GLU A 1 92 ? 1.407 3.767 10.511 1.00 91.50 92 GLU A CA 1
ATOM 687 C C . GLU A 1 92 ? 0.549 4.998 10.790 1.00 91.50 92 GLU A C 1
ATOM 689 O O . GLU A 1 92 ? -0.446 4.892 11.504 1.00 91.50 92 GLU A O 1
ATOM 694 N N . ALA A 1 93 ? 0.856 6.148 10.183 1.00 91.38 93 ALA A N 1
ATOM 695 C CA . ALA A 1 93 ? 0.064 7.364 10.353 1.00 91.38 93 ALA A CA 1
ATOM 696 C C . ALA A 1 93 ? -1.399 7.189 9.889 1.00 91.38 93 ALA A C 1
ATOM 698 O O . ALA A 1 93 ? -2.331 7.668 10.546 1.00 91.38 93 ALA A O 1
ATOM 699 N N . ILE A 1 94 ? -1.632 6.468 8.786 1.00 91.88 94 ILE A N 1
ATOM 700 C CA . ILE A 1 94 ? -2.985 6.165 8.283 1.00 91.88 94 ILE A CA 1
ATOM 701 C C . ILE A 1 94 ? -3.758 5.301 9.288 1.00 91.88 94 ILE A C 1
ATOM 703 O O . ILE A 1 94 ? -4.910 5.595 9.614 1.00 91.88 94 ILE A O 1
ATOM 707 N N . VAL A 1 95 ? -3.124 4.248 9.802 1.00 91.94 95 VAL A N 1
ATOM 708 C CA . VAL A 1 95 ? -3.749 3.307 10.741 1.00 91.94 95 VAL A CA 1
ATOM 709 C C . VAL A 1 95 ? -3.959 3.943 12.122 1.00 91.94 95 VAL A C 1
ATOM 711 O O . VAL A 1 95 ? -5.004 3.748 12.746 1.00 91.94 95 VAL A O 1
ATOM 714 N N . ALA A 1 96 ? -3.001 4.737 12.603 1.00 91.62 96 ALA A N 1
ATOM 715 C CA . ALA A 1 96 ? -3.074 5.436 13.886 1.00 91.62 96 ALA A CA 1
ATOM 716 C C . ALA A 1 96 ? -4.156 6.525 13.893 1.00 91.62 96 ALA A C 1
ATOM 718 O O . ALA A 1 96 ? -4.842 6.706 14.895 1.00 91.62 96 ALA A O 1
ATOM 719 N N . SER A 1 97 ? -4.367 7.207 12.763 1.00 91.50 97 SER A N 1
ATOM 720 C CA . SER A 1 97 ? -5.452 8.189 12.609 1.00 91.50 97 SER A CA 1
ATOM 721 C C . SER A 1 97 ? -6.843 7.561 12.459 1.00 91.50 97 SER A C 1
ATOM 723 O O . SER A 1 97 ? -7.835 8.281 12.370 1.00 91.50 97 SER A O 1
ATOM 725 N N . GLY A 1 98 ? -6.936 6.227 12.415 1.00 89.88 98 GLY A N 1
ATOM 726 C CA . GLY A 1 98 ? -8.195 5.499 12.273 1.00 89.88 98 GLY A CA 1
ATOM 727 C C . GLY A 1 98 ? -8.787 5.532 10.864 1.00 89.88 98 GLY A C 1
ATOM 728 O O . GLY A 1 98 ? -9.847 4.944 10.656 1.00 89.88 98 GLY A O 1
ATOM 729 N N . LYS A 1 99 ? -8.105 6.154 9.891 1.00 88.50 99 LYS A N 1
ATOM 730 C CA . LYS A 1 99 ? -8.573 6.287 8.502 1.00 88.50 99 LYS A CA 1
ATOM 731 C C . LYS A 1 99 ? -8.682 4.950 7.761 1.00 88.50 99 LYS A C 1
ATOM 733 O O . LYS A 1 99 ? -9.462 4.841 6.823 1.00 88.50 99 LYS A O 1
ATOM 738 N N . ALA A 1 100 ? -7.934 3.935 8.189 1.00 89.94 100 ALA A N 1
ATOM 739 C CA . ALA A 1 100 ? -8.054 2.559 7.713 1.00 89.94 100 ALA A CA 1
ATOM 740 C C . ALA A 1 100 ? -7.725 1.569 8.841 1.00 89.94 100 ALA A C 1
ATOM 742 O O . ALA A 1 100 ? -7.125 1.948 9.846 1.00 89.94 100 ALA A O 1
ATOM 743 N N . ASP A 1 101 ? -8.162 0.318 8.707 1.00 86.12 101 ASP A N 1
ATOM 744 C CA . ASP A 1 101 ? -7.759 -0.795 9.587 1.00 86.12 101 ASP A CA 1
ATOM 745 C C . ASP A 1 101 ? -6.448 -1.422 9.115 1.00 86.12 101 ASP A C 1
ATOM 747 O O . ASP A 1 101 ? -5.597 -1.795 9.920 1.00 86.12 101 ASP A O 1
ATOM 751 N N . PHE A 1 102 ? -6.267 -1.470 7.794 1.00 89.12 102 PHE A N 1
ATOM 752 C CA . PHE A 1 102 ? -5.078 -1.994 7.139 1.00 89.12 102 PHE A CA 1
ATOM 753 C C . PHE A 1 102 ? -4.570 -1.036 6.071 1.00 89.12 102 PHE A C 1
ATOM 755 O O . PHE A 1 102 ? -5.318 -0.223 5.524 1.00 89.12 102 PHE A O 1
ATOM 762 N N . VAL A 1 103 ? -3.292 -1.178 5.735 1.00 90.88 103 VAL A N 1
ATOM 763 C CA . VAL A 1 103 ? -2.677 -0.502 4.598 1.00 90.88 103 VAL A CA 1
ATOM 764 C C . VAL A 1 103 ? -1.979 -1.540 3.735 1.00 90.88 103 VAL A C 1
ATOM 766 O O . VAL A 1 103 ? -1.094 -2.252 4.205 1.00 90.88 103 VAL A O 1
ATOM 769 N N . ALA A 1 104 ? -2.366 -1.621 2.466 1.00 90.25 104 ALA A N 1
ATOM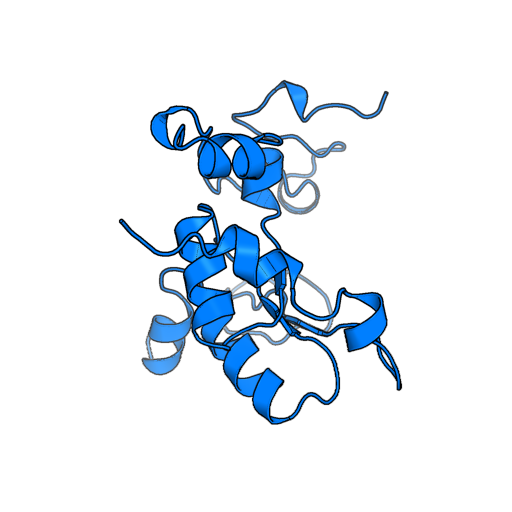 770 C CA . ALA A 1 104 ? -1.729 -2.501 1.500 1.00 90.25 104 ALA A CA 1
ATOM 771 C C . ALA A 1 104 ? -0.698 -1.728 0.663 1.00 90.25 104 ALA A C 1
ATOM 773 O O . ALA A 1 104 ? -1.013 -0.803 -0.089 1.00 90.25 104 ALA A O 1
ATOM 774 N N . MET A 1 105 ? 0.563 -2.149 0.783 1.00 92.00 105 MET A N 1
ATOM 775 C CA . MET A 1 105 ? 1.733 -1.502 0.183 1.00 92.00 105 MET A CA 1
ATOM 776 C C . MET A 1 105 ? 2.248 -2.267 -1.049 1.00 92.00 105 MET A C 1
ATOM 778 O O . MET A 1 105 ? 3.395 -2.701 -1.083 1.00 92.00 105 MET A O 1
ATOM 782 N N . GLY A 1 106 ? 1.412 -2.434 -2.081 1.00 90.06 106 GLY A N 1
ATOM 783 C CA . GLY A 1 106 ? 1.722 -3.304 -3.230 1.00 90.06 106 GLY A CA 1
ATOM 784 C C . GLY A 1 106 ? 3.022 -2.950 -3.968 1.00 90.06 106 GLY A C 1
ATOM 785 O O . GLY A 1 106 ? 4.016 -3.664 -3.876 1.00 90.06 106 GLY A O 1
ATOM 786 N N . ARG A 1 107 ? 3.050 -1.817 -4.685 1.00 91.31 107 ARG A N 1
ATOM 787 C CA . ARG A 1 107 ? 4.232 -1.393 -5.469 1.00 91.31 107 ARG A CA 1
ATOM 788 C C . ARG A 1 107 ? 5.485 -1.171 -4.608 1.00 91.31 107 ARG A C 1
ATOM 790 O O . ARG A 1 107 ? 6.593 -1.363 -5.099 1.00 91.31 107 ARG A O 1
ATOM 797 N N . ALA A 1 108 ? 5.313 -0.786 -3.342 1.00 93.31 108 ALA A N 1
ATOM 798 C CA . ALA A 1 108 ? 6.420 -0.638 -2.402 1.00 93.31 108 ALA A CA 1
ATOM 799 C C . ALA A 1 108 ? 7.077 -1.993 -2.095 1.00 93.31 108 ALA A C 1
ATOM 801 O O . ALA A 1 108 ? 8.293 -2.102 -2.162 1.00 93.31 108 ALA A O 1
ATOM 802 N N . GLN A 1 109 ? 6.279 -3.037 -1.846 1.00 92.38 109 GLN A N 1
ATOM 803 C CA . GLN A 1 109 ? 6.779 -4.393 -1.600 1.00 92.38 109 GLN A CA 1
ATOM 804 C C . GLN A 1 109 ? 7.370 -5.047 -2.855 1.00 92.38 109 GLN A C 1
ATOM 806 O O . GLN A 1 109 ? 8.320 -5.815 -2.747 1.00 92.38 109 GLN A O 1
ATOM 811 N N . MET A 1 110 ? 6.861 -4.725 -4.050 1.00 91.75 110 MET A N 1
ATOM 812 C CA . MET A 1 110 ? 7.494 -5.157 -5.306 1.00 91.75 110 MET A CA 1
ATOM 813 C C . MET A 1 110 ? 8.887 -4.541 -5.482 1.00 91.75 110 MET A C 1
ATOM 815 O O . MET A 1 110 ? 9.799 -5.195 -5.979 1.00 91.75 110 MET A O 1
ATOM 819 N N . ALA A 1 111 ? 9.051 -3.271 -5.102 1.00 94.06 111 ALA A N 1
ATOM 820 C CA . ALA A 1 111 ? 10.340 -2.589 -5.125 1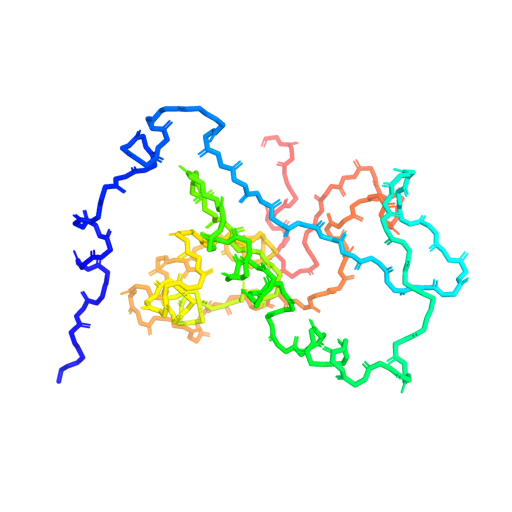.00 94.06 111 ALA A CA 1
ATOM 821 C C . ALA A 1 111 ? 11.289 -3.105 -4.034 1.00 94.06 111 ALA A C 1
ATOM 823 O O . ALA A 1 111 ? 12.469 -3.299 -4.301 1.00 94.06 111 ALA A O 1
ATOM 824 N N . ASP A 1 112 ? 10.773 -3.363 -2.834 1.00 95.19 112 ASP A N 1
ATOM 825 C CA . ASP A 1 112 ? 11.555 -3.856 -1.706 1.00 95.19 112 ASP A CA 1
ATOM 826 C C . ASP A 1 112 ? 10.731 -4.818 -0.830 1.00 95.19 112 ASP A C 1
ATOM 828 O O . ASP A 1 112 ? 9.986 -4.380 0.054 1.00 95.19 112 ASP A O 1
ATOM 832 N N . PRO A 1 113 ? 10.880 -6.143 -1.009 1.00 93.56 113 PRO A N 1
ATOM 833 C CA . PRO A 1 113 ? 10.186 -7.126 -0.178 1.00 93.56 113 PRO A CA 1
ATOM 834 C C . PRO A 1 113 ? 10.553 -7.031 1.311 1.00 93.56 113 PRO A C 1
ATOM 836 O O . PRO A 1 113 ? 9.800 -7.482 2.172 1.00 93.56 113 PRO A O 1
ATOM 839 N N . ALA A 1 114 ? 11.707 -6.437 1.633 1.00 94.25 114 ALA A N 1
ATOM 840 C CA . ALA A 1 114 ? 12.196 -6.280 2.995 1.00 94.25 114 ALA A CA 1
ATOM 841 C C . ALA A 1 114 ? 11.782 -4.948 3.642 1.00 94.25 114 ALA A C 1
ATOM 843 O O . ALA A 1 114 ? 12.212 -4.693 4.767 1.00 94.25 114 ALA A O 1
ATOM 844 N N . ILE A 1 115 ? 10.952 -4.124 2.987 1.00 94.56 115 ILE A N 1
ATOM 845 C CA . ILE A 1 115 ? 10.573 -2.782 3.458 1.00 94.56 115 ILE A CA 1
ATOM 846 C C . ILE A 1 115 ? 10.094 -2.759 4.917 1.00 94.56 115 ILE A C 1
ATOM 848 O O . ILE A 1 115 ? 10.577 -1.955 5.706 1.00 94.56 115 ILE A O 1
ATOM 852 N N . VAL A 1 116 ? 9.223 -3.698 5.307 1.00 91.44 116 VAL A N 1
ATOM 853 C CA . VAL A 1 116 ? 8.691 -3.804 6.679 1.00 91.44 116 VAL A CA 1
ATOM 854 C C . VAL A 1 116 ? 9.813 -4.064 7.682 1.00 91.44 116 VAL A C 1
ATOM 856 O O . VAL A 1 116 ? 9.923 -3.372 8.690 1.00 91.44 116 VAL A O 1
ATOM 859 N N . ARG A 1 117 ? 10.677 -5.044 7.389 1.00 93.69 117 ARG A N 1
ATOM 860 C CA . ARG A 1 117 ? 11.800 -5.415 8.257 1.00 93.69 117 ARG A CA 1
ATOM 861 C C . ARG A 1 117 ? 12.818 -4.281 8.365 1.00 93.69 117 ARG A C 1
ATOM 863 O O . ARG A 1 117 ? 13.236 -3.951 9.467 1.00 93.69 117 ARG A O 1
ATOM 870 N N . LYS A 1 118 ? 13.199 -3.673 7.237 1.00 94.62 118 LYS A N 1
ATOM 871 C CA . LYS A 1 118 ? 14.158 -2.559 7.196 1.00 94.62 118 LYS A CA 1
ATOM 872 C C . LYS A 1 118 ? 13.656 -1.371 8.012 1.00 94.62 118 LYS A C 1
ATOM 874 O O . LYS A 1 118 ? 14.404 -0.868 8.843 1.00 94.62 118 LYS A O 1
ATOM 879 N N . SER A 1 119 ? 12.397 -0.972 7.840 1.00 93.31 119 SER A N 1
ATOM 880 C CA . SER A 1 119 ? 11.806 0.111 8.631 1.00 93.31 119 SER A CA 1
ATOM 881 C C . SER A 1 119 ? 11.722 -0.228 10.122 1.00 93.31 119 SER A C 1
ATOM 883 O O . SER A 1 119 ? 12.089 0.601 10.949 1.00 93.31 119 SER A O 1
ATOM 885 N N . ALA A 1 120 ? 11.335 -1.455 10.492 1.00 89.62 120 ALA A N 1
ATOM 886 C CA . ALA A 1 120 ? 11.308 -1.880 11.897 1.00 89.62 120 ALA A CA 1
ATOM 887 C C . ALA A 1 120 ? 12.699 -1.843 12.569 1.00 89.62 120 ALA A C 1
ATOM 889 O O . ALA A 1 120 ? 12.805 -1.630 13.774 1.00 89.62 120 ALA A O 1
ATOM 890 N N . GLU A 1 121 ? 13.765 -2.021 11.788 1.00 93.94 121 GLU A N 1
ATOM 891 C CA . GLU A 1 121 ? 15.162 -1.946 12.231 1.00 93.94 121 GLU A CA 1
ATOM 892 C C . GLU A 1 121 ? 15.766 -0.529 12.114 1.00 93.94 121 GLU A C 1
ATOM 894 O O . GLU A 1 121 ? 16.948 -0.342 12.398 1.00 93.94 121 GLU A O 1
ATOM 899 N N . GLY A 1 122 ? 14.990 0.478 11.690 1.00 92.62 122 GLY A N 1
ATOM 900 C CA . GLY A 1 122 ? 15.465 1.854 11.490 1.00 92.62 122 GLY A CA 1
ATOM 901 C C . GLY A 1 122 ? 16.386 2.038 10.276 1.00 92.62 122 GLY A C 1
ATOM 902 O O . GLY A 1 122 ? 17.127 3.018 10.198 1.00 92.62 122 GLY A O 1
ATOM 903 N N . ARG A 1 123 ? 16.357 1.104 9.320 1.00 95.69 123 ARG A N 1
ATOM 904 C CA . ARG A 1 123 ? 17.179 1.097 8.098 1.00 95.69 123 ARG A CA 1
ATOM 905 C C . ARG A 1 123 ? 16.451 1.706 6.901 1.00 95.69 123 ARG A C 1
ATOM 907 O O . ARG A 1 123 ? 16.569 1.217 5.779 1.00 95.69 123 ARG A O 1
ATOM 914 N N . ASP A 1 124 ? 15.704 2.789 7.110 1.00 91.94 124 ASP A N 1
ATOM 915 C CA . ASP A 1 124 ? 14.885 3.395 6.049 1.00 91.94 124 ASP A CA 1
ATOM 916 C C . ASP A 1 124 ? 15.709 3.906 4.856 1.00 91.94 124 ASP A C 1
ATOM 918 O O . ASP A 1 124 ? 15.232 3.923 3.721 1.00 91.94 124 ASP A O 1
ATOM 922 N N . ALA A 1 125 ? 16.971 4.277 5.089 1.00 94.81 125 ALA A N 1
ATOM 923 C CA . ALA A 1 125 ? 17.903 4.689 4.040 1.00 94.81 125 ALA A CA 1
ATOM 924 C C . ALA A 1 125 ? 18.276 3.552 3.067 1.00 94.81 125 ALA A C 1
ATOM 926 O O . ALA A 1 125 ? 18.710 3.826 1.952 1.00 94.81 125 ALA A O 1
ATOM 927 N N . GLU A 1 126 ? 18.094 2.290 3.467 1.00 95.69 126 GLU A N 1
ATOM 928 C CA . GLU A 1 126 ? 18.375 1.105 2.646 1.00 95.69 126 GLU A CA 1
ATOM 929 C C . GLU A 1 126 ? 17.147 0.624 1.853 1.00 95.69 126 GLU A C 1
ATOM 931 O O . GLU A 1 126 ? 17.220 -0.393 1.155 1.00 95.69 126 GLU A O 1
ATOM 936 N N . ILE A 1 127 ? 16.001 1.304 1.980 1.00 95.56 127 ILE A N 1
ATOM 937 C CA . ILE A 1 127 ? 14.762 0.929 1.292 1.00 95.56 127 ILE A CA 1
ATOM 938 C C . ILE A 1 127 ? 14.848 1.299 -0.189 1.00 95.56 127 ILE A C 1
ATOM 940 O O . ILE A 1 127 ? 15.077 2.456 -0.552 1.00 95.56 127 ILE A O 1
ATOM 944 N N . ILE A 1 128 ? 14.585 0.319 -1.054 1.00 95.12 128 ILE A N 1
ATOM 945 C CA . ILE A 1 128 ? 14.478 0.530 -2.500 1.00 95.12 128 ILE A CA 1
ATOM 946 C C . ILE A 1 128 ? 13.117 1.178 -2.795 1.00 95.12 128 ILE A C 1
ATOM 948 O O . ILE A 1 128 ? 12.065 0.542 -2.730 1.00 95.12 128 ILE A O 1
ATOM 952 N N . LYS A 1 129 ? 13.123 2.479 -3.102 1.00 92.06 129 LYS A N 1
ATOM 953 C CA . LYS A 1 129 ? 11.897 3.261 -3.326 1.00 92.06 129 LYS A CA 1
ATOM 954 C C . LYS A 1 129 ? 11.332 3.044 -4.726 1.00 92.06 129 LYS A C 1
ATOM 956 O O . LYS A 1 129 ? 12.018 3.288 -5.713 1.00 92.06 129 LYS A O 1
ATOM 961 N N . CYS A 1 130 ? 10.060 2.652 -4.806 1.00 92.88 130 CYS A N 1
ATOM 962 C CA . CYS A 1 130 ? 9.333 2.525 -6.070 1.00 92.88 130 CYS A CA 1
ATOM 963 C C . CYS A 1 130 ? 9.376 3.828 -6.889 1.00 92.88 130 CYS A C 1
ATOM 965 O O . CYS A 1 130 ? 9.163 4.907 -6.346 1.00 92.88 130 CYS A O 1
ATOM 967 N N . LEU A 1 131 ? 9.584 3.710 -8.204 1.00 90.69 131 LEU A N 1
ATOM 968 C CA . LEU A 1 131 ? 9.584 4.845 -9.143 1.00 90.69 131 LEU A CA 1
ATOM 969 C C . LEU A 1 131 ? 8.198 5.205 -9.690 1.00 90.69 131 LEU A C 1
ATOM 971 O O . LEU A 1 131 ? 8.089 6.092 -10.526 1.00 90.69 131 LEU A O 1
ATOM 975 N N . GLU A 1 132 ? 7.163 4.440 -9.339 1.00 87.50 132 GLU A N 1
ATOM 976 C CA . GLU A 1 132 ? 5.811 4.599 -9.898 1.00 87.50 132 GLU A CA 1
ATOM 977 C C . GLU A 1 132 ? 5.727 4.495 -11.431 1.00 87.50 132 GLU A C 1
ATOM 979 O O . GLU A 1 132 ? 4.759 4.926 -12.045 1.00 87.50 132 GLU A O 1
ATOM 984 N N . CYS A 1 133 ? 6.707 3.849 -12.065 1.00 86.50 133 CYS A N 1
ATOM 985 C CA . CYS A 1 133 ? 6.815 3.766 -13.525 1.00 86.50 133 CYS A CA 1
ATOM 986 C C . CYS A 1 133 ? 5.748 2.898 -14.223 1.00 86.50 133 CYS A C 1
ATOM 988 O O . CYS A 1 133 ? 5.767 2.795 -15.447 1.00 86.50 133 CYS A O 1
ATOM 990 N N . ASN A 1 134 ? 4.877 2.220 -13.465 1.00 83.69 134 ASN A N 1
ATOM 991 C CA . ASN A 1 134 ? 3.825 1.318 -13.957 1.00 83.69 134 ASN A CA 1
ATOM 992 C C . ASN A 1 134 ? 4.302 0.181 -14.888 1.00 83.69 134 ASN A C 1
ATOM 994 O O . ASN A 1 134 ? 3.505 -0.462 -15.556 1.00 83.69 134 ASN A O 1
ATOM 998 N N . LYS A 1 135 ? 5.597 -0.156 -14.898 1.00 82.12 135 LYS A N 1
ATOM 999 C CA . LYS A 1 135 ? 6.088 -1.332 -15.639 1.00 82.12 135 LYS A CA 1
ATOM 1000 C C . LYS A 1 135 ? 5.647 -2.665 -15.030 1.00 82.12 135 LYS A C 1
ATOM 1002 O O . LYS A 1 135 ? 5.518 -3.647 -15.745 1.00 82.12 135 LYS A O 1
ATOM 1007 N N . CYS A 1 136 ? 5.350 -2.685 -13.732 1.00 82.81 136 CYS A N 1
ATOM 1008 C CA . CYS A 1 136 ? 4.802 -3.863 -13.060 1.00 82.81 136 CYS A CA 1
ATOM 1009 C C . CYS A 1 136 ? 3.329 -4.133 -13.388 1.00 82.81 136 CYS A C 1
ATOM 1011 O O . CYS A 1 136 ? 2.830 -5.220 -13.112 1.00 82.81 136 CYS A O 1
ATOM 1013 N N . THR A 1 137 ? 2.615 -3.185 -13.993 1.00 79.44 137 THR A N 1
ATOM 1014 C CA . THR A 1 137 ? 1.255 -3.421 -14.475 1.00 79.44 137 THR A CA 1
ATOM 1015 C C . THR A 1 137 ? 1.306 -3.962 -15.898 1.00 79.44 137 THR A C 1
ATOM 1017 O O . THR A 1 137 ? 1.196 -3.203 -16.856 1.00 79.44 137 THR A O 1
ATOM 1020 N N . PHE A 1 138 ? 1.467 -5.279 -16.040 1.00 65.06 138 PHE A N 1
ATOM 1021 C CA . PHE A 1 138 ? 1.650 -5.952 -17.337 1.00 65.06 138 PHE A CA 1
ATOM 1022 C C . PHE A 1 138 ? 0.544 -5.633 -18.361 1.00 65.06 138 PHE A C 1
ATOM 1024 O O . PHE A 1 138 ? 0.804 -5.435 -19.544 1.00 65.06 138 PHE A O 1
ATOM 1031 N N . TRP A 1 139 ? -0.694 -5.448 -17.895 1.00 63.06 139 TRP A N 1
ATOM 1032 C CA . TRP A 1 139 ? -1.837 -5.019 -18.712 1.00 63.06 139 TRP A CA 1
ATOM 1033 C C . TRP A 1 139 ? -1.719 -3.590 -19.268 1.00 63.06 139 TRP A C 1
ATOM 1035 O O . TRP A 1 139 ? -2.403 -3.259 -20.229 1.00 63.06 139 TRP A O 1
ATOM 1045 N N . THR A 1 140 ? -0.856 -2.739 -18.704 1.00 62.34 140 THR A N 1
ATOM 1046 C CA . THR A 1 140 ? -0.573 -1.394 -19.246 1.00 62.34 140 THR A CA 1
ATOM 1047 C C . THR A 1 140 ? 0.572 -1.376 -20.255 1.00 62.34 140 THR A C 1
ATOM 1049 O O . THR A 1 140 ? 0.680 -0.427 -21.027 1.00 62.34 140 THR A O 1
ATOM 1052 N N . THR A 1 141 ? 1.431 -2.397 -20.254 1.00 63.31 141 THR A N 1
ATOM 1053 C CA . THR A 1 141 ? 2.622 -2.450 -21.113 1.00 63.31 141 THR A CA 1
ATOM 1054 C C . THR A 1 141 ? 2.500 -3.458 -22.250 1.00 63.31 141 THR A C 1
ATOM 1056 O O . THR A 1 141 ? 3.257 -3.365 -23.212 1.00 63.31 141 THR A O 1
ATOM 1059 N N . GLY A 1 142 ? 1.543 -4.390 -22.169 1.00 65.75 142 GLY A N 1
ATOM 1060 C CA . GLY A 1 142 ? 1.427 -5.511 -23.101 1.00 65.75 142 GLY A CA 1
ATOM 1061 C C . GLY A 1 142 ? 2.486 -6.591 -22.869 1.00 65.75 142 GLY A C 1
ATOM 1062 O O . GLY A 1 142 ? 2.609 -7.504 -23.684 1.00 65.75 142 GLY A O 1
ATOM 1063 N N . ASP A 1 143 ? 3.247 -6.492 -21.775 1.00 70.00 143 ASP A N 1
ATOM 1064 C CA . ASP A 1 143 ? 4.247 -7.488 -21.418 1.00 70.00 143 ASP A CA 1
ATOM 1065 C C . ASP A 1 143 ? 3.562 -8.777 -20.929 1.00 70.00 143 ASP A C 1
ATOM 1067 O O . ASP A 1 143 ? 2.544 -8.716 -20.235 1.00 70.00 143 ASP A O 1
ATOM 1071 N N . PRO A 1 144 ? 4.112 -9.959 -21.251 1.00 71.56 144 PRO A N 1
ATOM 1072 C CA . PRO A 1 144 ? 3.554 -11.235 -20.805 1.00 71.56 144 PRO A CA 1
ATOM 1073 C C . PRO A 1 144 ? 3.808 -11.516 -19.316 1.00 71.56 144 PRO A C 1
ATOM 1075 O O . PRO A 1 144 ? 3.195 -12.419 -18.753 1.00 71.56 144 PRO A O 1
ATOM 1078 N N . GLU A 1 145 ? 4.704 -10.761 -18.674 1.00 76.12 145 GLU A N 1
ATOM 1079 C CA . GLU A 1 145 ? 5.158 -11.006 -17.307 1.00 76.12 145 GLU A CA 1
ATOM 1080 C C . GLU A 1 145 ? 5.166 -9.725 -16.469 1.00 76.12 145 GLU A C 1
ATOM 1082 O O . GLU A 1 145 ? 5.530 -8.642 -16.930 1.00 76.12 145 GLU A O 1
ATOM 1087 N N . VAL A 1 146 ? 4.806 -9.868 -15.194 1.00 82.44 146 VAL A N 1
ATOM 1088 C CA . VAL A 1 146 ? 4.933 -8.811 -14.189 1.00 82.44 146 VAL A CA 1
ATOM 1089 C C . VAL A 1 146 ? 6.406 -8.669 -13.805 1.00 82.44 146 VAL A C 1
ATOM 1091 O O . VAL A 1 146 ? 7.038 -9.643 -13.404 1.00 82.44 146 VAL A O 1
ATOM 1094 N N . TYR A 1 147 ? 6.949 -7.451 -13.850 1.00 86.50 147 TYR A N 1
ATOM 1095 C CA . TYR A 1 147 ? 8.300 -7.175 -13.357 1.00 86.50 147 TYR A CA 1
ATOM 1096 C C . TYR A 1 147 ? 8.435 -5.785 -12.731 1.00 86.50 147 TYR A C 1
ATOM 1098 O O . TYR A 1 147 ? 7.659 -4.876 -13.013 1.00 86.50 147 TYR A O 1
ATOM 1106 N N . CYS A 1 148 ? 9.451 -5.588 -11.891 1.00 89.62 148 CYS A N 1
ATOM 1107 C CA . CYS A 1 148 ? 9.763 -4.290 -11.300 1.00 89.62 148 CYS A CA 1
ATOM 1108 C C . CYS A 1 148 ? 11.010 -3.689 -11.965 1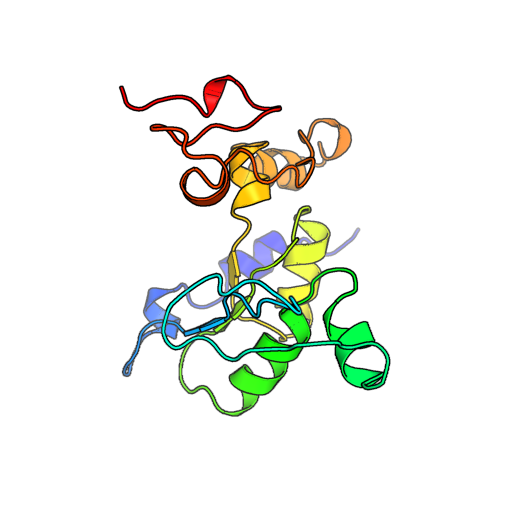.00 89.62 148 CYS A C 1
ATOM 1110 O O . CYS A 1 148 ? 12.044 -4.343 -12.045 1.00 89.62 148 CYS A O 1
ATOM 1112 N N . SER A 1 149 ? 10.947 -2.429 -12.412 1.00 90.00 149 SER A N 1
ATOM 1113 C CA . SER A 1 149 ? 12.071 -1.771 -13.109 1.00 90.00 149 SER A CA 1
ATOM 1114 C C . SER A 1 149 ? 13.313 -1.552 -12.246 1.00 90.00 149 SER A C 1
ATOM 1116 O O . SER A 1 149 ? 14.392 -1.328 -12.783 1.00 90.00 149 SER A O 1
ATOM 1118 N N . ILE A 1 150 ? 13.153 -1.558 -10.923 1.00 92.56 150 ILE A N 1
ATOM 1119 C CA . ILE A 1 150 ? 14.236 -1.291 -9.965 1.00 92.56 150 ILE A CA 1
ATOM 1120 C C . ILE A 1 150 ? 14.553 -2.478 -9.064 1.00 92.56 150 ILE A C 1
ATOM 1122 O O . ILE A 1 150 ? 15.553 -2.449 -8.358 1.00 92.56 150 ILE A O 1
ATOM 1126 N N . ASN A 1 151 ? 13.701 -3.502 -9.084 1.00 92.81 151 ASN A N 1
ATOM 1127 C CA . ASN A 1 151 ? 13.929 -4.747 -8.376 1.00 92.81 151 ASN A CA 1
ATOM 1128 C C . ASN A 1 151 ? 13.947 -5.886 -9.404 1.00 92.81 151 ASN A C 1
ATOM 1130 O O . ASN A 1 151 ? 12.882 -6.428 -9.723 1.00 92.81 151 ASN A O 1
ATOM 1134 N N . PRO A 1 152 ? 15.124 -6.215 -9.965 1.00 87.31 152 PRO A N 1
ATOM 1135 C CA . PRO A 1 152 ? 15.240 -7.259 -10.977 1.00 87.31 152 PRO A CA 1
ATOM 1136 C C . PRO A 1 152 ? 14.828 -8.635 -10.437 1.00 87.31 152 PRO A C 1
ATOM 1138 O O . PRO A 1 152 ? 14.299 -9.436 -11.202 1.00 87.31 152 PRO A O 1
ATOM 1141 N N . ASP A 1 153 ? 14.965 -8.870 -9.128 1.00 87.06 153 ASP A N 1
ATOM 1142 C CA . ASP A 1 153 ? 14.624 -10.139 -8.475 1.00 87.06 153 ASP A CA 1
ATOM 1143 C C . ASP A 1 153 ? 13.106 -10.371 -8.382 1.00 87.06 153 ASP A C 1
ATOM 1145 O O . ASP A 1 153 ? 12.659 -11.491 -8.148 1.00 87.06 153 ASP A O 1
ATOM 1149 N N . TYR A 1 154 ? 12.282 -9.333 -8.594 1.00 82.75 154 TYR A N 1
ATOM 1150 C CA . TYR A 1 154 ? 10.822 -9.485 -8.651 1.00 82.75 154 TYR A CA 1
ATOM 1151 C C . TYR A 1 154 ? 10.341 -10.165 -9.946 1.00 82.75 154 TYR A C 1
ATOM 1153 O O . TYR A 1 154 ? 9.171 -10.525 -10.062 1.00 82.75 154 TYR A O 1
ATOM 1161 N N . ARG A 1 155 ? 11.228 -10.363 -10.931 1.00 69.75 155 ARG A N 1
ATOM 1162 C CA . ARG A 1 155 ? 10.969 -11.243 -12.075 1.00 69.75 155 ARG A CA 1
ATOM 1163 C C . ARG A 1 155 ? 11.131 -12.692 -11.640 1.00 69.75 155 ARG A C 1
ATOM 1165 O O . ARG A 1 155 ? 12.192 -13.260 -11.867 1.00 69.75 155 ARG A O 1
ATOM 1172 N N . ASN A 1 156 ? 10.122 -13.310 -11.031 1.00 54.78 156 ASN A N 1
ATOM 1173 C CA . ASN A 1 156 ? 10.150 -14.769 -11.000 1.00 54.78 156 ASN A CA 1
ATOM 1174 C C . ASN A 1 156 ? 8.775 -15.433 -10.874 1.00 54.78 156 ASN A C 1
ATOM 1176 O O . ASN A 1 156 ? 8.196 -15.507 -9.793 1.00 54.78 156 ASN A O 1
ATOM 1180 N N . ASN A 1 157 ? 8.313 -15.989 -11.997 1.00 42.78 157 ASN A N 1
ATOM 1181 C CA . ASN A 1 157 ? 7.649 -17.286 -12.009 1.00 42.78 157 ASN A CA 1
ATOM 1182 C C . ASN A 1 157 ? 8.733 -18.343 -12.278 1.00 42.78 157 ASN A C 1
ATOM 1184 O O . ASN A 1 157 ? 9.016 -18.638 -13.438 1.00 42.78 157 ASN A O 1
ATOM 1188 N N . ASN A 1 158 ? 9.358 -18.847 -11.208 1.00 40.09 158 ASN A N 1
ATOM 1189 C CA . ASN A 1 158 ? 9.905 -20.207 -11.083 1.00 40.09 158 ASN A CA 1
ATOM 1190 C C . ASN A 1 158 ? 10.477 -20.427 -9.682 1.00 40.09 158 ASN A C 1
ATOM 1192 O O . ASN A 1 158 ? 11.504 -19.788 -9.355 1.00 40.09 158 ASN A O 1
#

Sequence (158 aa):
MRPNLLTEFFSRPGYMGLAEGGCGTIITGCAVVSPDTVAFDRVMRIDNDRFIPGLKRLFGDLPHVDIAAELKKYASVPVCAVGSVFTLEAAEAIVASGKADFVAMGRAQMADPAIVRKSAEGRDAEIIKCLECNKCTFWTTGDPEVYCSINPDYRNNN

pLDDT: mean 73.16, std 17.52, range [40.09, 95.69]

Mean predicted aligned error: 11.13 Å

Solvent-accessible surface area (backbone atoms only — not comparable to full-atom values): 9637 Å² total; per-residue (Å²): 132,80,81,65,60,70,64,60,57,72,71,47,77,53,71,73,70,51,25,74,89,61,72,60,63,47,74,63,75,86,79,56,76,38,80,84,63,78,94,54,89,94,59,73,81,37,57,76,53,92,86,37,71,73,51,56,65,39,66,45,90,41,41,31,41,67,58,34,32,58,51,47,78,76,46,93,36,39,32,34,26,32,50,84,48,74,46,68,69,58,43,49,53,41,41,73,71,61,33,24,74,41,66,54,44,62,66,29,38,50,30,21,80,53,44,69,62,34,47,77,72,71,37,59,89,76,50,50,76,58,81,81,77,57,59,50,42,21,89,79,69,74,46,96,57,56,32,35,96,84,17,72,80,49,55,67,98,127

Nearest PDB structures (foldseek):
  1ps9-assembly1_A  TM=8.902E-01  e=5.960E-06  Escherichia coli
  1o94-assembly1_A  TM=8.445E-01  e=5.751E-05  Methylophilus methylotrophus
  6l6j-assembly1_A  TM=8.635E-01  e=2.241E-04  Stenotrophomonas geniculata N1
  1djq-assembly1_B  TM=8.458E-01  e=2.100E-04  Methylophilus methylotrophus W3A1
  8pun-assembly1_C  TM=7.743E-01  e=8.732E-04  Ferrovum sp. JA12